Protein AF-A0A6J7GHA1-F1 (afdb_monomer)

Organism: NCBI:txid449393

pLDDT: mean 85.24, std 13.45, range [49.56, 97.5]

InterPro domains:
  IPR004692 Preprotein translocase SecG subunit [PF03840] (10-76)
  IPR004692 Preprotein translocase SecG subunit [PR01651] (7-27)
  IPR004692 Preprotein translocase SecG subunit [PR01651] (27-41)
  IPR004692 Preprotein translocase SecG subunit [PR01651] (57-78)
  IPR004692 Preprotein translocase SecG subunit [TIGR00810] (8-76)

Foldseek 3Di:
DLVVVLVVLVVLLVVLVVLLVVLVVPADDQDPDPCSVVVNPPDDDPDDPVVNVVSVVSSVVSVVSNVVSVVVNVVSVD

Nearest PDB structures (foldseek):
  6k4j-assembly1_A  TM=7.002E-01  e=8.331E+00  Homo sapiens

Mean predicted aligned error: 8.09 Å

Radius of gyration: 17.64 Å; Cα contacts (8 Å, |Δi|>4): 41; chains: 1; bounding box: 40×21×43 Å

Sequence (78 aa):
MREFIKVITIVVNVISMFAMIVGVLLHSGRGGGLSDMFGGGGSAALGSAAAERNLNRITTVFALVWIFTVVALGLLLA

Secondary structure (DSSP, 8-state):
-HHHHHHHHHHHHHHHHHHHHHHHHTS-----SHHHHTT---S---S-HHHHHHHHHHHHHHHHHHHHHHHHHHHHH-

Solvent-accessible surface area (backbone atoms only — not comparable to full-atom values): 4565 Å² total; per-residue (Å²): 109,69,66,58,53,50,52,51,42,50,53,53,27,55,52,24,51,54,50,33,53,54,44,56,69,69,46,80,84,82,70,89,47,74,52,42,77,71,72,57,71,74,88,88,70,100,59,56,72,66,55,55,55,49,49,52,52,54,35,50,52,31,50,51,53,29,52,54,30,53,52,49,48,54,66,74,73,106

Structure (mmCIF, N/CA/C/O backbone):
data_AF-A0A6J7GHA1-F1
#
_entry.id   AF-A0A6J7GHA1-F1
#
loop_
_atom_site.group_PDB
_atom_site.id
_atom_site.type_symbol
_atom_site.label_atom_id
_atom_site.label_alt_id
_atom_site.label_comp_id
_atom_site.label_asym_id
_atom_site.label_entity_id
_atom_site.label_seq_id
_atom_site.pdbx_PDB_ins_code
_atom_site.Cartn_x
_atom_site.Cartn_y
_atom_site.Cartn_z
_atom_site.occupancy
_atom_site.B_iso_or_equiv
_atom_site.auth_seq_id
_atom_site.auth_comp_id
_atom_site.auth_asym_id
_atom_site.auth_atom_id
_atom_site.pdbx_PDB_model_num
ATOM 1 N N . MET A 1 1 ? -18.409 -6.566 19.590 1.00 79.50 1 MET A N 1
ATOM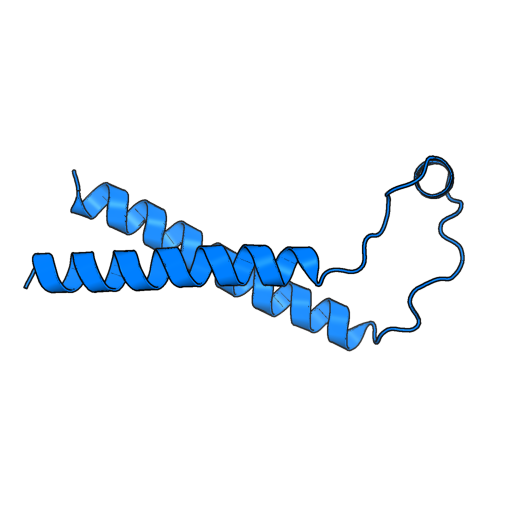 2 C CA . MET A 1 1 ? -18.593 -6.285 18.144 1.00 79.50 1 MET A CA 1
ATOM 3 C C . MET A 1 1 ? -17.654 -5.190 17.637 1.00 79.50 1 MET A C 1
ATOM 5 O O . MET A 1 1 ? -16.938 -5.451 16.685 1.00 79.50 1 MET A O 1
ATOM 9 N N . ARG A 1 2 ? -17.574 -4.015 18.287 1.00 86.19 2 ARG A N 1
ATOM 10 C CA . ARG A 1 2 ? -16.617 -2.949 17.911 1.00 86.19 2 ARG A CA 1
ATOM 11 C C . ARG A 1 2 ? -15.152 -3.399 17.908 1.00 86.19 2 ARG A C 1
ATOM 13 O O . ARG A 1 2 ? -14.454 -3.154 16.936 1.00 86.19 2 ARG A O 1
ATOM 20 N N . GLU A 1 3 ? -14.724 -4.122 18.939 1.00 89.19 3 GLU A N 1
ATOM 21 C CA . GLU A 1 3 ? -13.344 -4.627 19.031 1.00 89.19 3 GLU A CA 1
ATOM 22 C 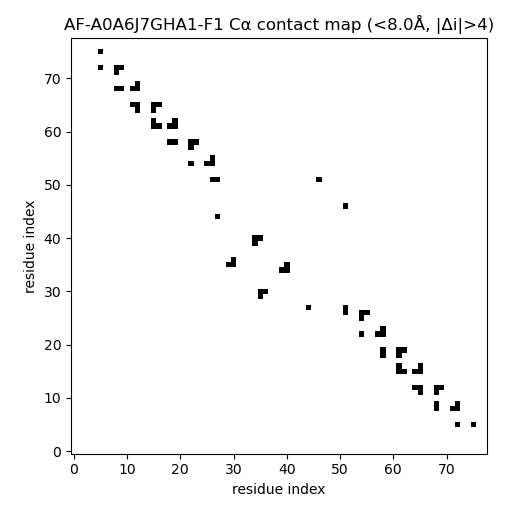C . GLU A 1 3 ? -12.987 -5.599 17.900 1.00 89.19 3 GLU A C 1
ATOM 24 O O . GLU A 1 3 ? -11.906 -5.526 17.332 1.00 89.19 3 GLU A O 1
ATOM 29 N N . PHE A 1 4 ? -13.935 -6.443 17.491 1.00 92.81 4 PHE A N 1
ATOM 30 C CA . PHE A 1 4 ? -13.745 -7.344 16.356 1.00 92.81 4 PHE A CA 1
ATOM 31 C C . PHE A 1 4 ? -13.537 -6.574 15.042 1.00 92.81 4 PHE A C 1
ATOM 33 O O . PHE A 1 4 ? -12.627 -6.885 14.278 1.00 92.81 4 PHE A O 1
ATOM 40 N N . ILE A 1 5 ? -14.332 -5.520 14.815 1.00 93.00 5 ILE A N 1
ATOM 41 C CA . ILE A 1 5 ? -14.195 -4.643 13.642 1.00 93.00 5 ILE A CA 1
ATOM 42 C C . ILE A 1 5 ? -12.835 -3.938 13.658 1.00 93.00 5 ILE A C 1
ATOM 44 O O . ILE A 1 5 ? -12.155 -3.914 12.639 1.00 93.00 5 ILE A O 1
ATOM 48 N N . LYS A 1 6 ? -12.404 -3.412 14.812 1.00 93.12 6 LYS A N 1
ATOM 49 C CA . LYS A 1 6 ? -11.087 -2.773 14.954 1.00 93.12 6 LYS A CA 1
ATOM 50 C C . LYS A 1 6 ? -9.953 -3.733 14.602 1.00 93.12 6 LYS A C 1
ATOM 52 O O . LYS A 1 6 ? -9.103 -3.378 13.793 1.00 93.12 6 LYS A O 1
ATOM 57 N N . VAL A 1 7 ? -9.962 -4.944 15.163 1.00 95.12 7 VAL A N 1
ATOM 58 C CA . VAL A 1 7 ? -8.920 -5.952 14.908 1.00 95.12 7 VAL A CA 1
ATOM 59 C C . VAL A 1 7 ? -8.838 -6.287 13.421 1.00 95.12 7 VAL A C 1
ATOM 61 O O . VAL A 1 7 ? -7.746 -6.275 12.861 1.00 95.12 7 VAL A O 1
ATOM 64 N N . ILE A 1 8 ? -9.976 -6.513 12.757 1.00 95.81 8 ILE A N 1
ATOM 65 C CA . ILE A 1 8 ? -9.997 -6.777 11.313 1.00 95.81 8 ILE A CA 1
ATOM 66 C C . ILE A 1 8 ? -9.412 -5.601 10.533 1.00 95.81 8 ILE A C 1
ATOM 68 O O . ILE A 1 8 ? -8.547 -5.809 9.684 1.00 95.81 8 ILE A O 1
ATOM 72 N N . THR A 1 9 ? -9.837 -4.371 10.824 1.00 95.19 9 THR A N 1
ATOM 73 C CA . THR A 1 9 ? -9.341 -3.186 10.113 1.00 95.19 9 THR A CA 1
ATOM 74 C C . THR A 1 9 ? -7.834 -3.001 10.308 1.00 95.19 9 THR A C 1
ATOM 76 O O . THR A 1 9 ? -7.144 -2.686 9.342 1.00 95.19 9 THR A O 1
ATOM 79 N N . ILE A 1 10 ? -7.301 -3.260 11.510 1.00 95.94 10 ILE A N 1
ATOM 80 C CA . ILE A 1 10 ? -5.853 -3.231 11.783 1.00 95.94 10 ILE A CA 1
ATOM 81 C C . ILE A 1 10 ? -5.129 -4.279 10.935 1.00 95.94 10 ILE A C 1
ATOM 83 O O . ILE A 1 10 ? -4.156 -3.953 10.261 1.00 95.94 10 ILE A O 1
ATOM 87 N N . VAL A 1 11 ? -5.609 -5.524 10.933 1.00 97.12 11 VAL A N 1
ATOM 88 C CA . VAL A 1 11 ? -4.991 -6.614 10.164 1.00 97.12 11 VAL A CA 1
ATOM 89 C C . VAL A 1 11 ? -4.970 -6.283 8.671 1.00 97.12 11 VAL A C 1
ATOM 91 O O . VAL A 1 11 ? -3.924 -6.395 8.034 1.00 97.12 11 VAL A O 1
ATOM 94 N N . VAL A 1 12 ? -6.092 -5.815 8.118 1.00 96.62 12 VAL A N 1
ATOM 95 C CA . VAL A 1 12 ? -6.179 -5.406 6.707 1.00 96.62 12 VAL A CA 1
ATOM 96 C C . VAL A 1 12 ? -5.235 -4.240 6.417 1.00 96.62 12 VAL A C 1
ATOM 98 O O . VAL A 1 12 ? 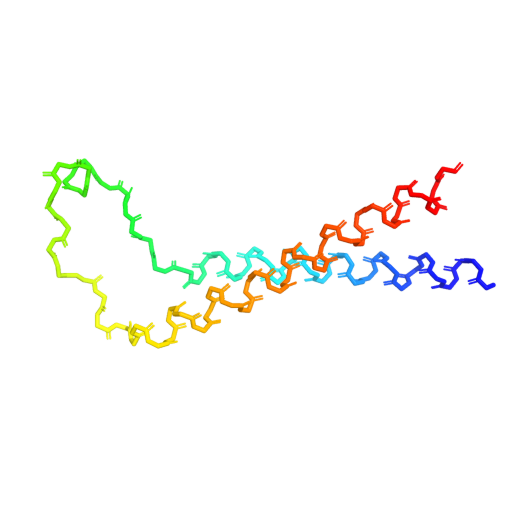-4.540 -4.266 5.402 1.00 96.62 12 VAL A O 1
ATOM 101 N N . ASN A 1 13 ? -5.160 -3.248 7.307 1.00 97.19 13 ASN A N 1
ATOM 102 C CA . ASN A 1 13 ? -4.273 -2.102 7.141 1.00 97.19 13 ASN A CA 1
ATOM 103 C C . ASN A 1 13 ? -2.802 -2.536 7.076 1.00 97.19 13 ASN A C 1
ATOM 105 O O . ASN A 1 13 ? -2.114 -2.219 6.106 1.00 97.19 13 ASN A O 1
ATOM 109 N N . VAL A 1 14 ? -2.350 -3.339 8.040 1.00 96.75 14 VAL A N 1
ATOM 110 C CA . VAL A 1 14 ? -0.969 -3.836 8.098 1.00 96.75 14 VAL A CA 1
ATOM 111 C C . VAL A 1 14 ? -0.631 -4.663 6.855 1.00 96.75 14 VAL A C 1
ATOM 113 O O . VAL A 1 14 ? 0.394 -4.424 6.219 1.00 96.75 14 VAL A O 1
ATOM 116 N N . ILE A 1 15 ? -1.512 -5.582 6.447 1.00 97.50 15 ILE A N 1
ATOM 117 C CA . ILE A 1 15 ? -1.321 -6.378 5.224 1.00 97.50 15 ILE A CA 1
ATOM 118 C C . ILE A 1 15 ? -1.228 -5.468 3.994 1.00 97.50 15 ILE A C 1
ATOM 120 O O . ILE A 1 15 ? -0.335 -5.651 3.169 1.00 97.50 15 ILE A O 1
ATOM 124 N N . SER A 1 16 ? -2.106 -4.468 3.877 1.00 95.12 16 SER A N 1
ATOM 125 C CA . SER A 1 16 ? -2.089 -3.529 2.750 1.00 95.12 16 SER A CA 1
ATOM 126 C C . SER A 1 16 ? -0.810 -2.684 2.700 1.00 95.12 16 SER A C 1
ATOM 128 O O . SER A 1 16 ? -0.292 -2.460 1.607 1.00 95.12 16 SER A O 1
ATOM 130 N N . MET A 1 17 ? -0.237 -2.300 3.851 1.00 95.88 17 MET A N 1
ATOM 131 C CA . MET A 1 17 ? 1.056 -1.601 3.920 1.00 95.88 17 MET A CA 1
ATOM 132 C C . MET A 1 17 ? 2.190 -2.470 3.390 1.00 95.88 17 MET A C 1
ATOM 134 O O . MET A 1 17 ? 2.938 -2.039 2.514 1.00 95.88 17 MET A O 1
ATOM 138 N N . PHE A 1 18 ? 2.307 -3.707 3.877 1.00 97.12 18 PHE A N 1
ATOM 139 C CA . PHE A 1 18 ? 3.340 -4.625 3.397 1.00 97.12 18 PHE A CA 1
ATOM 140 C C . PHE A 1 18 ? 3.168 -4.942 1.909 1.00 97.12 18 PHE A C 1
ATOM 142 O O . PHE A 1 18 ? 4.144 -4.913 1.161 1.00 97.12 18 PHE A O 1
ATOM 149 N N . ALA A 1 19 ? 1.932 -5.173 1.456 1.00 94.50 19 ALA A N 1
ATOM 150 C CA . ALA A 1 19 ? 1.627 -5.408 0.049 1.00 94.50 19 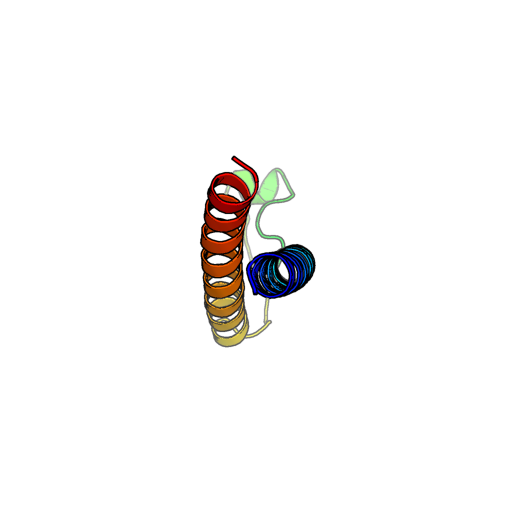ALA A CA 1
ATOM 151 C C . ALA A 1 19 ? 1.985 -4.202 -0.834 1.00 94.50 19 ALA A C 1
ATOM 153 O O . ALA A 1 19 ? 2.510 -4.386 -1.930 1.00 94.50 19 ALA A O 1
ATOM 154 N N . MET A 1 20 ? 1.763 -2.973 -0.357 1.00 95.44 20 MET A N 1
ATOM 155 C CA . MET A 1 20 ? 2.210 -1.760 -1.041 1.00 95.44 20 MET A CA 1
ATOM 156 C C . MET A 1 20 ? 3.731 -1.658 -1.104 1.00 95.44 20 MET A C 1
ATOM 158 O O . MET A 1 20 ? 4.250 -1.385 -2.180 1.00 95.44 20 MET A O 1
ATOM 162 N N . ILE A 1 21 ? 4.446 -1.886 0.003 1.00 94.12 21 ILE A N 1
ATOM 163 C CA . ILE A 1 21 ? 5.917 -1.830 0.030 1.00 94.12 21 ILE A CA 1
ATOM 164 C C . ILE A 1 21 ? 6.488 -2.803 -1.001 1.00 94.12 21 ILE A C 1
ATOM 166 O O . ILE A 1 21 ? 7.272 -2.406 -1.861 1.00 94.12 21 ILE A O 1
ATOM 170 N N . VAL A 1 22 ? 6.040 -4.059 -0.968 1.00 94.19 22 VAL A N 1
ATOM 171 C CA . VAL A 1 22 ? 6.454 -5.075 -1.942 1.00 94.19 22 VAL A CA 1
ATOM 172 C C . VAL A 1 22 ? 6.053 -4.661 -3.357 1.00 94.19 22 VAL A C 1
ATOM 174 O O . VAL A 1 22 ? 6.878 -4.705 -4.263 1.00 94.19 22 VAL A O 1
ATOM 177 N N . GLY A 1 23 ? 4.813 -4.207 -3.553 1.00 92.31 23 GLY A N 1
ATOM 178 C CA . GLY A 1 23 ? 4.308 -3.772 -4.851 1.00 92.31 23 GLY A CA 1
ATOM 179 C C . GLY A 1 23 ? 5.135 -2.642 -5.462 1.00 92.31 23 GLY A C 1
ATOM 180 O O . GLY A 1 23 ? 5.481 -2.718 -6.635 1.00 92.31 23 GLY A O 1
ATOM 181 N N . VAL A 1 24 ? 5.507 -1.630 -4.677 1.00 90.88 24 VAL A N 1
ATOM 182 C CA . VAL A 1 24 ? 6.349 -0.508 -5.119 1.00 90.88 24 VAL A CA 1
ATOM 183 C C . VAL A 1 24 ? 7.765 -0.978 -5.444 1.00 90.88 24 VAL A C 1
ATOM 185 O O . VAL A 1 24 ? 8.280 -0.615 -6.494 1.00 90.88 24 VAL A O 1
ATOM 188 N N . LEU A 1 25 ? 8.374 -1.827 -4.612 1.00 90.69 25 LEU A N 1
ATOM 189 C CA . LEU A 1 25 ? 9.719 -2.361 -4.873 1.00 90.69 25 LEU A CA 1
ATOM 190 C C . LEU A 1 25 ? 9.787 -3.234 -6.134 1.00 90.69 25 LEU A C 1
ATOM 192 O O . LEU A 1 25 ? 10.840 -3.322 -6.759 1.00 90.69 25 LEU A O 1
ATOM 196 N N . LEU A 1 26 ? 8.677 -3.870 -6.516 1.00 89.81 26 LEU A N 1
ATOM 197 C CA . LEU A 1 26 ? 8.570 -4.643 -7.754 1.00 89.81 26 LEU A CA 1
ATOM 198 C C . LEU A 1 26 ? 8.425 -3.768 -9.010 1.00 89.81 26 LEU A C 1
ATOM 200 O O . LEU A 1 26 ? 8.552 -4.291 -10.120 1.00 89.81 26 LEU A O 1
ATOM 204 N N . HIS A 1 27 ? 8.151 -2.464 -8.878 1.00 85.12 27 HIS A N 1
ATOM 205 C CA . HIS A 1 27 ? 8.145 -1.577 -10.039 1.00 85.12 27 HIS A CA 1
ATOM 206 C C . HIS A 1 27 ? 9.567 -1.442 -10.575 1.00 85.12 27 HIS A C 1
ATOM 208 O O . HIS A 1 27 ? 10.520 -1.237 -9.825 1.00 85.12 27 HIS A O 1
ATOM 214 N N . SER A 1 28 ? 9.710 -1.551 -11.896 1.00 74.00 28 SER A N 1
ATOM 215 C CA . SER A 1 28 ? 10.996 -1.307 -12.541 1.00 74.00 28 SER A CA 1
ATOM 216 C C . SER A 1 28 ? 11.440 0.120 -12.225 1.00 74.00 28 SER A C 1
ATOM 218 O O . SER A 1 28 ? 10.709 1.073 -12.495 1.00 74.00 28 SER A O 1
ATOM 220 N N . GLY A 1 29 ? 12.622 0.267 -11.625 1.00 68.56 29 GLY A N 1
ATOM 221 C CA . GLY A 1 29 ? 13.184 1.566 -11.271 1.00 68.56 29 GLY A CA 1
ATOM 222 C C . GLY A 1 29 ? 13.542 2.363 -12.522 1.00 68.56 29 GLY A C 1
ATOM 223 O O . GLY A 1 29 ? 14.675 2.314 -12.983 1.00 68.56 29 GLY A O 1
ATOM 224 N N . ARG A 1 30 ? 12.580 3.090 -13.094 1.00 64.06 30 ARG A N 1
ATOM 225 C CA . ARG A 1 30 ? 12.850 4.126 -14.095 1.00 64.06 30 ARG A CA 1
ATOM 226 C C . ARG A 1 30 ? 13.260 5.405 -13.361 1.00 64.06 30 ARG A C 1
ATOM 228 O O . ARG A 1 30 ? 12.438 5.955 -12.634 1.00 64.06 30 ARG A O 1
ATOM 235 N N . GLY A 1 31 ? 14.489 5.892 -13.566 1.00 63.50 31 GLY A N 1
ATOM 236 C CA . GLY A 1 31 ? 14.871 7.258 -13.170 1.00 63.50 31 GLY A CA 1
ATOM 237 C C . GLY A 1 31 ? 15.873 7.405 -12.021 1.00 63.50 31 GLY A C 1
ATOM 238 O O . GLY A 1 31 ? 15.791 8.379 -11.279 1.00 63.50 31 GLY A O 1
ATOM 239 N N . GLY A 1 32 ? 16.819 6.476 -11.857 1.00 67.62 32 GLY A N 1
ATOM 240 C CA . GLY A 1 32 ? 17.841 6.559 -10.800 1.00 67.62 32 GLY A CA 1
ATOM 241 C C . GLY A 1 32 ? 19.116 7.336 -11.166 1.00 67.62 32 GLY A C 1
ATOM 242 O O . GLY A 1 32 ? 19.908 7.642 -10.278 1.00 67.62 32 GLY A O 1
ATOM 243 N N . GLY A 1 33 ? 19.350 7.637 -12.450 1.00 74.44 33 GLY A N 1
ATOM 244 C CA . GLY A 1 33 ? 20.595 8.252 -12.930 1.00 74.44 33 GLY A CA 1
ATOM 245 C C . GLY A 1 33 ? 20.394 9.586 -13.652 1.00 74.44 33 GLY A C 1
ATOM 246 O O . GLY A 1 33 ? 19.379 9.798 -14.308 1.00 74.44 33 GLY A O 1
ATOM 247 N N . LEU A 1 34 ? 21.408 10.464 -13.608 1.00 70.25 34 LEU A N 1
ATOM 248 C CA . LEU A 1 34 ? 21.429 11.739 -14.351 1.00 70.25 34 LEU A CA 1
ATOM 249 C C . LEU A 1 34 ? 21.139 11.542 -15.853 1.00 70.25 34 LEU A C 1
ATOM 251 O O . LEU A 1 34 ? 20.459 12.361 -16.457 1.00 70.25 34 LEU A O 1
ATOM 255 N N . SER A 1 35 ? 21.579 10.422 -16.439 1.00 71.00 35 SER A N 1
ATOM 256 C CA . SER A 1 35 ? 21.291 10.051 -17.834 1.00 71.00 35 SER A CA 1
ATOM 257 C C . SER A 1 35 ? 19.792 9.893 -18.120 1.00 71.00 35 SER A C 1
ATOM 259 O O . SER A 1 35 ? 19.323 10.358 -19.156 1.00 71.00 35 SER A O 1
ATOM 261 N N . ASP A 1 36 ? 19.016 9.318 -17.194 1.00 72.38 36 ASP A N 1
ATOM 262 C CA . ASP A 1 36 ? 17.560 9.178 -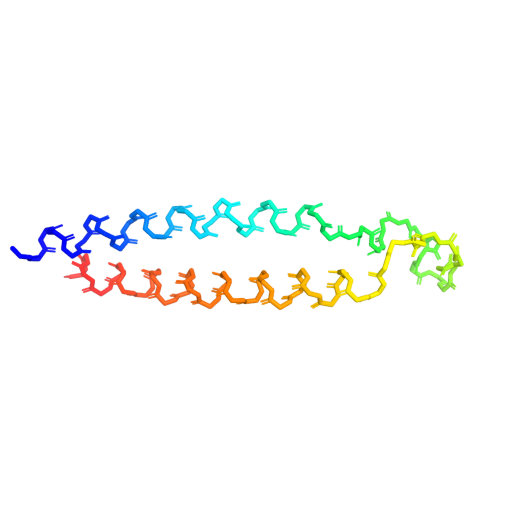17.348 1.00 72.38 36 ASP A CA 1
ATOM 263 C C . ASP A 1 36 ? 16.853 10.540 -17.252 1.00 72.38 36 ASP A C 1
ATOM 265 O O . ASP A 1 36 ? 15.833 10.759 -17.904 1.00 72.38 36 ASP A O 1
ATOM 269 N N . MET A 1 37 ? 17.421 11.483 -16.488 1.00 72.19 37 MET A N 1
ATOM 270 C CA . MET A 1 37 ? 16.911 12.856 -16.350 1.00 72.19 37 MET A CA 1
ATOM 271 C C . MET A 1 37 ? 17.219 13.736 -17.575 1.00 72.19 37 MET A C 1
ATOM 273 O O . MET A 1 37 ? 16.492 14.692 -17.832 1.00 72.19 37 MET A O 1
ATOM 277 N N . PHE A 1 38 ? 18.254 13.400 -18.356 1.00 73.00 38 PHE A N 1
ATOM 278 C CA . PHE A 1 38 ? 18.644 14.093 -19.595 1.00 73.00 38 PHE A CA 1
ATOM 279 C C . PHE A 1 38 ? 18.151 13.394 -20.879 1.00 73.00 38 PHE A C 1
ATOM 281 O O . PHE A 1 38 ? 18.670 13.642 -21.965 1.00 73.00 38 PHE A O 1
ATOM 288 N N . GLY A 1 39 ? 17.128 12.537 -20.783 1.00 72.19 39 GLY A N 1
ATOM 289 C CA . GLY A 1 39 ? 16.503 11.893 -21.947 1.00 72.19 39 GLY A CA 1
ATOM 290 C C . GLY A 1 39 ? 17.224 10.640 -22.457 1.00 72.19 39 GLY A C 1
ATOM 291 O O . GLY A 1 39 ? 16.827 10.074 -23.473 1.00 72.19 39 GLY A O 1
ATOM 292 N N . GLY A 1 40 ? 18.241 10.161 -21.743 1.00 69.19 40 GLY A N 1
ATOM 293 C CA . GLY A 1 40 ? 19.005 8.949 -22.041 1.00 69.19 40 GLY A CA 1
ATOM 294 C C . GLY A 1 40 ? 18.359 7.654 -21.541 1.00 69.19 40 GLY A C 1
ATOM 295 O O . GLY A 1 40 ? 19.076 6.729 -21.176 1.00 69.19 40 GLY A O 1
ATOM 296 N N . GLY A 1 41 ? 17.026 7.564 -21.529 1.00 58.56 41 GLY A N 1
ATOM 297 C CA . GLY A 1 41 ? 16.275 6.367 -21.127 1.00 58.56 41 GLY A CA 1
ATOM 298 C C . GLY A 1 41 ? 16.184 5.320 -22.241 1.00 58.56 41 GLY A C 1
ATOM 299 O O . GLY A 1 41 ? 15.099 4.831 -22.561 1.00 58.56 41 GLY A O 1
ATOM 300 N N . GLY A 1 42 ?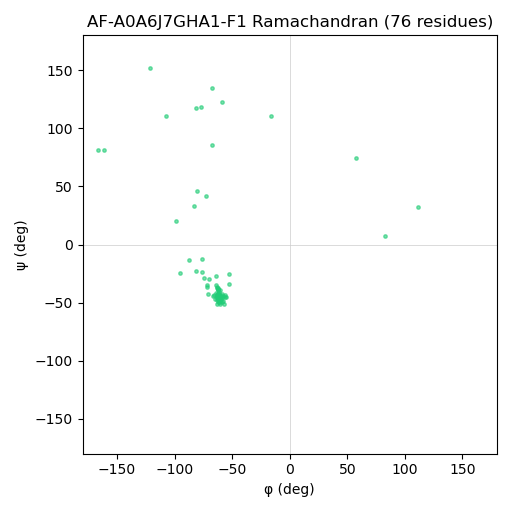 17.306 5.030 -22.897 1.00 60.25 42 GLY A N 1
ATOM 301 C CA . GLY A 1 42 ? 17.406 3.984 -23.904 1.00 60.25 42 GLY A CA 1
ATOM 302 C C . GLY A 1 42 ? 17.485 2.609 -23.247 1.00 60.25 42 GLY A C 1
ATOM 303 O O . GLY A 1 42 ? 18.453 2.293 -22.566 1.00 60.25 42 GLY A O 1
ATOM 304 N N . SER A 1 43 ? 16.489 1.768 -23.531 1.00 55.78 43 SER A N 1
ATOM 305 C CA . SER A 1 43 ? 16.621 0.303 -23.561 1.00 55.78 43 SER A CA 1
ATOM 306 C C . SER A 1 43 ? 17.108 -0.405 -22.285 1.00 55.78 43 SER A C 1
ATOM 308 O O . SER A 1 43 ? 18.198 -0.962 -22.277 1.00 55.78 43 SER A O 1
ATOM 310 N N . ALA A 1 44 ? 16.260 -0.526 -21.258 1.00 52.94 44 ALA A N 1
ATOM 311 C CA . ALA A 1 44 ? 16.337 -1.663 -20.327 1.00 52.94 44 ALA A CA 1
ATOM 312 C C . ALA A 1 44 ? 15.042 -1.853 -19.521 1.00 52.94 44 ALA A C 1
ATOM 314 O O . ALA A 1 44 ? 14.947 -1.451 -18.369 1.00 52.94 44 ALA A O 1
ATOM 315 N N . ALA A 1 45 ? 14.044 -2.494 -20.129 1.00 54.03 45 ALA A N 1
ATOM 316 C CA . ALA A 1 45 ? 13.140 -3.405 -19.425 1.00 54.03 45 ALA A CA 1
ATOM 317 C C . ALA A 1 45 ? 12.359 -4.200 -20.476 1.00 54.03 45 ALA A C 1
ATOM 319 O O . ALA A 1 45 ? 11.211 -3.896 -20.788 1.00 54.03 45 ALA A O 1
ATOM 320 N N . LEU A 1 46 ? 12.969 -5.253 -21.026 1.00 49.56 46 LEU A N 1
ATOM 321 C CA . LEU A 1 46 ? 12.227 -6.316 -21.719 1.00 49.56 46 LEU A CA 1
ATOM 322 C C . LEU A 1 46 ? 11.468 -7.200 -20.705 1.00 49.56 46 LEU A C 1
ATOM 324 O O . LEU A 1 46 ? 11.458 -8.422 -20.800 1.00 49.56 46 LEU A O 1
ATOM 328 N N . GLY A 1 47 ? 10.851 -6.567 -19.706 1.00 59.97 47 GLY A N 1
ATOM 329 C CA . GLY A 1 47 ? 9.904 -7.155 -18.773 1.00 59.97 47 GLY A CA 1
ATOM 330 C C . GLY A 1 47 ? 8.528 -6.626 -19.145 1.00 59.97 47 GLY A C 1
ATOM 331 O O . GLY A 1 47 ? 8.280 -5.434 -19.034 1.00 59.97 47 GLY A O 1
ATOM 332 N N . SER A 1 48 ? 7.683 -7.512 -19.674 1.00 68.00 48 SER A N 1
ATOM 333 C CA . SER A 1 48 ? 6.320 -7.278 -20.170 1.00 68.00 48 SER A CA 1
ATOM 334 C C . SER A 1 48 ? 5.675 -5.953 -19.721 1.00 68.00 48 SER A C 1
ATOM 336 O O . SER A 1 48 ? 5.264 -5.813 -18.570 1.00 68.00 48 SER A O 1
ATOM 338 N N . ALA A 1 49 ? 5.480 -5.008 -20.650 1.00 72.69 49 ALA A N 1
ATOM 339 C CA . ALA A 1 49 ? 4.694 -3.790 -20.404 1.00 72.69 49 ALA A CA 1
ATOM 340 C C . ALA A 1 49 ? 3.286 -4.103 -19.848 1.00 72.69 49 ALA A C 1
ATOM 342 O O . ALA A 1 49 ? 2.688 -3.297 -19.133 1.00 72.69 49 AL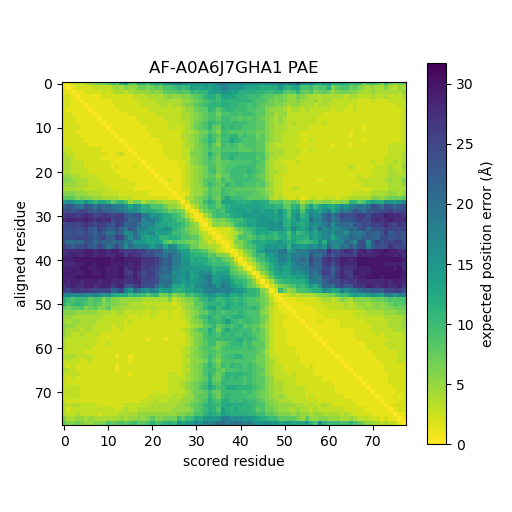A A O 1
ATOM 343 N N . ALA A 1 50 ? 2.755 -5.298 -20.138 1.00 81.50 50 ALA A N 1
ATOM 344 C CA . ALA A 1 50 ? 1.519 -5.792 -19.543 1.00 81.50 50 ALA A CA 1
ATOM 345 C C . ALA A 1 50 ? 1.683 -6.181 -18.062 1.00 81.50 50 ALA A C 1
ATOM 347 O O . ALA A 1 50 ? 0.777 -5.914 -17.274 1.00 81.50 50 ALA A O 1
ATOM 348 N N . ALA A 1 51 ? 2.825 -6.756 -17.666 1.00 83.44 51 ALA A N 1
ATOM 349 C CA . ALA A 1 51 ? 3.144 -7.031 -16.265 1.00 83.44 51 ALA A CA 1
ATOM 350 C C . ALA A 1 51 ? 3.308 -5.734 -15.464 1.00 83.44 51 ALA A C 1
ATOM 352 O O . ALA A 1 51 ? 2.715 -5.619 -14.395 1.00 83.44 51 ALA A O 1
ATOM 353 N N . GLU A 1 52 ? 4.003 -4.729 -16.007 1.00 85.69 52 GLU A N 1
ATOM 354 C CA . GLU A 1 52 ? 4.141 -3.413 -15.363 1.00 85.69 52 GLU A CA 1
ATOM 355 C C . GLU A 1 52 ? 2.771 -2.726 -15.212 1.00 85.69 52 GLU A C 1
ATOM 357 O O . GLU A 1 52 ? 2.417 -2.239 -14.139 1.00 85.69 52 GLU A O 1
ATOM 362 N N . ARG A 1 53 ? 1.919 -2.785 -16.247 1.00 86.81 53 ARG A N 1
ATOM 363 C CA . ARG A 1 53 ? 0.544 -2.263 -16.177 1.00 86.81 53 ARG A CA 1
ATOM 364 C C . ARG A 1 53 ? -0.323 -2.999 -15.155 1.00 86.81 53 ARG A C 1
ATOM 366 O O . ARG A 1 53 ? -1.159 -2.368 -14.508 1.00 86.81 53 ARG A O 1
ATOM 373 N N . ASN A 1 54 ? -0.166 -4.314 -15.027 1.00 91.00 54 ASN A N 1
ATOM 374 C CA . ASN A 1 54 ? -0.904 -5.103 -14.047 1.00 91.00 54 ASN A CA 1
ATOM 375 C C . ASN A 1 54 ? -0.432 -4.812 -12.618 1.00 91.00 54 ASN A C 1
ATOM 377 O O . ASN A 1 54 ? -1.264 -4.621 -11.735 1.00 91.00 54 ASN A O 1
ATOM 381 N N . LEU A 1 55 ? 0.882 -4.704 -12.411 1.00 91.56 55 LEU A N 1
ATOM 382 C CA . LEU A 1 55 ? 1.467 -4.339 -11.126 1.00 91.56 55 LEU A CA 1
ATOM 383 C C . LEU A 1 55 ? 0.969 -2.962 -10.672 1.00 91.56 55 LEU A C 1
ATOM 385 O O . LEU A 1 55 ? 0.482 -2.838 -9.553 1.00 91.56 55 LEU A O 1
ATOM 389 N N . ASN A 1 56 ? 0.935 -1.982 -11.580 1.00 92.88 56 ASN A N 1
ATOM 390 C CA . ASN A 1 56 ? 0.359 -0.662 -11.318 1.00 92.88 56 ASN A CA 1
ATOM 391 C C . ASN A 1 56 ? -1.100 -0.746 -10.839 1.00 92.88 56 ASN A C 1
ATOM 393 O O . ASN A 1 56 ? -1.479 -0.096 -9.864 1.00 92.88 56 ASN A O 1
ATOM 397 N N . ARG A 1 57 ? -1.936 -1.565 -11.494 1.00 94.25 57 ARG A N 1
ATOM 398 C CA . ARG A 1 57 ? -3.341 -1.751 -11.085 1.00 94.25 57 ARG A CA 1
ATOM 399 C C . ARG A 1 57 ? -3.440 -2.370 -9.694 1.00 94.25 57 ARG A C 1
ATOM 401 O O . ARG A 1 57 ? -4.202 -1.873 -8.871 1.00 94.25 57 ARG A O 1
ATOM 408 N N . ILE A 1 58 ? -2.664 -3.418 -9.426 1.00 94.56 58 ILE A N 1
ATOM 409 C CA . ILE A 1 58 ? -2.657 -4.117 -8.135 1.00 94.56 58 ILE A CA 1
ATOM 410 C C . ILE A 1 58 ? -2.210 -3.171 -7.013 1.00 94.56 58 ILE A C 1
ATOM 412 O O . ILE A 1 58 ? -2.903 -3.043 -6.005 1.00 94.56 58 ILE A O 1
ATOM 416 N N . THR A 1 59 ? -1.101 -2.455 -7.198 1.00 94.75 59 THR A N 1
ATOM 417 C CA . THR A 1 59 ? -0.594 -1.496 -6.208 1.00 94.75 59 THR A CA 1
ATOM 418 C C . THR A 1 59 ? -1.571 -0.344 -5.986 1.00 94.75 59 THR A C 1
ATOM 420 O O . THR A 1 59 ? -1.770 0.061 -4.845 1.00 94.75 59 THR A O 1
ATOM 423 N N . THR A 1 60 ? -2.257 0.124 -7.035 1.00 95.81 60 THR A N 1
ATOM 424 C CA . THR A 1 60 ? -3.317 1.139 -6.904 1.00 95.81 60 THR A CA 1
ATOM 425 C C . THR A 1 60 ? -4.475 0.640 -6.037 1.00 95.81 60 THR A C 1
ATOM 427 O O . THR A 1 60 ? -4.953 1.367 -5.169 1.00 95.81 60 THR A O 1
ATOM 430 N N . VAL A 1 61 ? -4.912 -0.611 -6.219 1.00 96.69 61 VAL A N 1
ATOM 431 C CA . VAL A 1 61 ? -5.965 -1.213 -5.384 1.00 96.69 61 VAL A CA 1
ATOM 432 C C . VAL A 1 61 ? -5.518 -1.301 -3.924 1.00 96.69 61 VAL A C 1
ATOM 434 O O . VAL A 1 61 ? -6.275 -0.906 -3.038 1.00 96.69 61 VAL A O 1
ATOM 437 N N . PHE A 1 62 ? -4.286 -1.747 -3.658 1.00 96.06 62 PHE A N 1
ATOM 438 C CA . PHE A 1 62 ? -3.755 -1.780 -2.292 1.00 96.06 62 PHE A CA 1
ATOM 439 C C . PHE A 1 62 ? -3.653 -0.387 -1.665 1.00 96.06 62 PHE A C 1
ATOM 441 O O . PHE A 1 62 ? -4.002 -0.236 -0.497 1.00 96.06 62 PHE A O 1
ATOM 448 N N . ALA A 1 63 ? -3.266 0.631 -2.436 1.00 96.19 63 ALA A N 1
ATOM 449 C CA . ALA A 1 63 ? -3.228 2.013 -1.968 1.00 96.19 63 ALA A CA 1
ATOM 450 C C . ALA A 1 63 ? -4.614 2.533 -1.567 1.00 96.19 63 ALA A C 1
ATOM 452 O O . ALA A 1 63 ? -4.758 3.1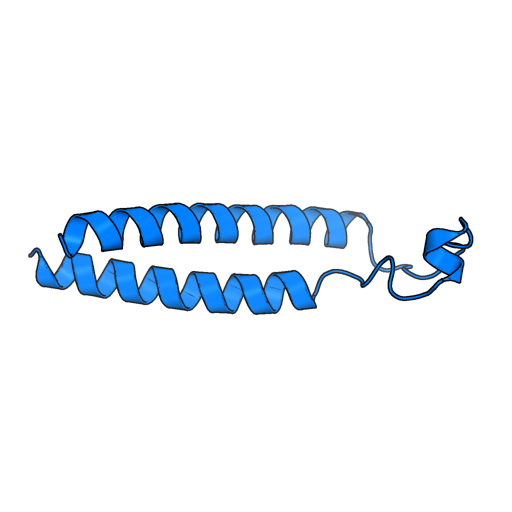44 -0.510 1.00 96.19 63 ALA A O 1
ATOM 453 N N . LEU A 1 64 ? -5.649 2.240 -2.358 1.00 97.50 64 LEU A N 1
ATOM 454 C CA . LEU A 1 64 ? -7.024 2.610 -2.017 1.00 97.50 64 LEU A CA 1
ATOM 455 C C . LEU A 1 64 ? -7.487 1.915 -0.731 1.00 97.50 64 LEU A C 1
ATOM 457 O O . LEU A 1 64 ? -7.990 2.579 0.174 1.00 97.50 64 LEU A O 1
ATOM 461 N N . VAL A 1 65 ? -7.275 0.599 -0.613 1.00 96.81 65 VAL A N 1
ATOM 462 C CA . VAL A 1 65 ? -7.619 -0.170 0.599 1.00 96.81 65 VAL A CA 1
ATOM 463 C C . VAL A 1 65 ? -6.894 0.378 1.829 1.00 96.81 65 VAL A C 1
ATOM 465 O O . VAL A 1 65 ? -7.504 0.539 2.890 1.00 96.81 65 VAL A O 1
ATOM 468 N N . TRP A 1 66 ? -5.611 0.708 1.692 1.00 96.75 66 TRP A N 1
ATOM 469 C CA . TRP A 1 66 ? -4.835 1.303 2.771 1.00 96.75 66 TRP A CA 1
ATOM 470 C C . TRP A 1 66 ? -5.416 2.657 3.203 1.00 96.75 66 TRP A C 1
ATOM 472 O O . TRP A 1 66 ? -5.688 2.843 4.385 1.00 96.75 66 TRP A O 1
ATOM 482 N N . ILE A 1 67 ? -5.722 3.564 2.267 1.00 97.31 67 ILE A N 1
ATOM 483 C CA . ILE A 1 67 ? -6.336 4.869 2.579 1.00 97.31 67 ILE A CA 1
ATOM 484 C C . ILE A 1 67 ? -7.665 4.692 3.324 1.00 97.31 67 ILE A C 1
ATOM 486 O O . ILE A 1 67 ? -7.869 5.305 4.374 1.00 97.31 67 ILE A O 1
ATOM 490 N N . PHE A 1 68 ? -8.559 3.833 2.826 1.00 97.12 68 PHE A N 1
ATOM 491 C CA . PHE A 1 68 ? -9.849 3.589 3.478 1.00 97.12 68 PHE A CA 1
ATOM 492 C C . PHE A 1 68 ? -9.685 3.024 4.890 1.00 97.12 68 PHE A C 1
ATOM 494 O O . PHE A 1 68 ? -10.396 3.441 5.803 1.00 97.12 68 PHE A O 1
ATOM 501 N N . THR A 1 69 ? -8.742 2.103 5.089 1.00 95.88 69 THR A N 1
ATOM 502 C CA . THR A 1 69 ? -8.501 1.497 6.405 1.00 95.88 69 THR A CA 1
ATOM 503 C C . THR A 1 69 ? -7.837 2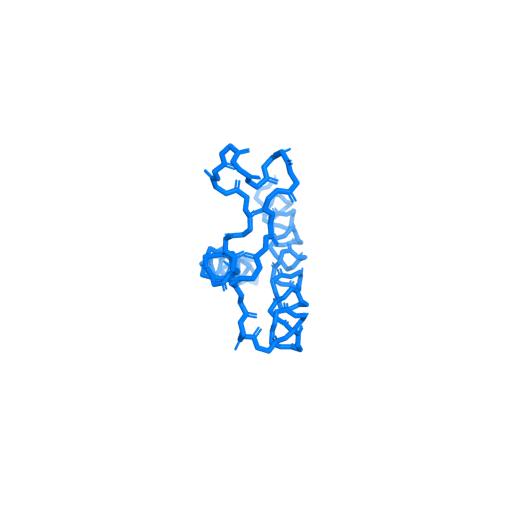.470 7.376 1.00 95.88 69 THR A C 1
ATOM 505 O O . THR A 1 69 ? -8.213 2.471 8.543 1.00 95.88 69 THR A O 1
ATOM 508 N N . VAL A 1 70 ? -6.945 3.359 6.923 1.00 96.25 70 VAL A N 1
ATOM 509 C CA . VAL A 1 70 ? -6.386 4.442 7.754 1.00 96.25 70 VAL A CA 1
ATOM 510 C C . VAL A 1 70 ? -7.489 5.378 8.244 1.00 96.25 70 VAL A C 1
ATOM 512 O O . VAL A 1 70 ? -7.582 5.639 9.442 1.00 96.25 70 VAL A O 1
ATOM 515 N N . VAL A 1 71 ? -8.359 5.846 7.342 1.00 96.50 71 VAL A N 1
ATOM 516 C CA . VAL A 1 71 ? -9.480 6.727 7.710 1.00 96.50 71 VAL A CA 1
ATOM 517 C C . VAL A 1 71 ? -10.444 6.007 8.655 1.00 96.50 71 VAL A C 1
ATOM 519 O O . VAL A 1 71 ? -10.830 6.565 9.680 1.00 96.50 71 VAL A O 1
ATOM 522 N N . ALA A 1 72 ? -10.793 4.752 8.360 1.00 93.56 72 ALA A N 1
ATOM 523 C CA . ALA A 1 72 ? -11.666 3.953 9.214 1.00 93.56 72 ALA A CA 1
ATOM 524 C C . ALA A 1 72 ? -11.074 3.738 10.615 1.00 93.56 72 ALA A C 1
ATOM 526 O O . ALA A 1 72 ? -11.799 3.861 11.597 1.00 93.56 72 ALA A O 1
ATOM 527 N N . LEU A 1 73 ? -9.771 3.456 10.733 1.00 93.88 73 LEU A N 1
ATOM 528 C CA . LEU A 1 73 ? -9.098 3.346 12.031 1.00 93.88 73 LEU A CA 1
ATOM 529 C C . LEU A 1 73 ? -9.103 4.675 12.784 1.00 93.88 73 LEU A C 1
ATOM 531 O O . LEU A 1 73 ? -9.398 4.673 13.975 1.00 93.88 73 LEU A O 1
ATOM 535 N N . GLY A 1 74 ? -8.853 5.794 12.098 1.00 93.31 74 GLY A N 1
ATOM 536 C CA . GLY A 1 74 ? -8.953 7.129 12.688 1.00 93.31 74 GLY A CA 1
ATOM 537 C C . GLY A 1 74 ? -10.336 7.401 13.285 1.00 93.31 74 GLY A C 1
ATOM 538 O O . GLY A 1 74 ? -10.431 7.874 14.410 1.00 93.31 74 GLY A O 1
ATOM 539 N N . LEU A 1 75 ? -11.405 7.021 12.579 1.00 92.31 75 LEU A N 1
ATOM 540 C CA . LEU A 1 75 ? -12.787 7.167 13.055 1.00 92.31 75 LEU A CA 1
ATOM 541 C C . LEU A 1 75 ? -13.188 6.149 14.135 1.00 92.31 75 LEU A C 1
ATOM 543 O O . LEU A 1 75 ? -14.078 6.427 14.929 1.00 92.31 75 LEU A O 1
ATOM 547 N N . LEU A 1 76 ? -12.594 4.953 14.144 1.00 90.12 76 LEU A N 1
ATOM 548 C CA . LEU A 1 76 ? -12.885 3.907 15.134 1.00 90.12 76 LEU A CA 1
ATOM 549 C C . LEU A 1 76 ? -12.139 4.109 16.460 1.00 90.12 76 LEU A C 1
ATOM 551 O O . LEU A 1 76 ? -12.543 3.514 17.466 1.00 90.12 76 LEU A O 1
ATOM 555 N N . LEU A 1 77 ? -11.024 4.842 16.430 1.00 87.88 77 LEU A N 1
ATOM 556 C CA . LEU A 1 77 ? -10.190 5.152 17.592 1.00 87.88 77 LEU A CA 1
ATOM 557 C C . LEU A 1 77 ? -10.536 6.511 18.223 1.00 87.88 77 LEU A C 1
ATOM 559 O O . LEU A 1 77 ? -10.265 6.685 19.410 1.00 87.88 77 LEU A O 1
ATOM 563 N N . ALA A 1 78 ? -11.114 7.434 17.444 1.00 81.75 78 ALA A N 1
ATOM 564 C CA . ALA A 1 78 ? -11.745 8.660 17.937 1.00 81.75 78 ALA A CA 1
ATOM 565 C C . ALA A 1 78 ? -12.958 8.355 18.832 1.00 81.75 78 ALA A C 1
ATOM 567 O O . ALA A 1 78 ? -13.134 9.097 19.823 1.00 81.75 78 ALA A O 1
#